Protein AF-A0A3A9BRD5-F1 (afdb_monomer_lite)

Foldseek 3Di:
DDDDDDPDPPPCPPPDPVNVVVVVVVPVVPDDDDDDDDDPCVLVVLQVVCVVVVHPDSVVVVVVVVQVVCCVVPVDGDDDDDD

Radius of gyration: 19.27 Å; chains: 1; bounding box: 38×45×40 Å

Structure (mmCIF, N/CA/C/O backbone):
data_AF-A0A3A9BRD5-F1
#
_entry.id   AF-A0A3A9BRD5-F1
#
loop_
_atom_site.group_PDB
_atom_site.id
_atom_site.type_symbol
_atom_site.label_atom_id
_atom_site.label_alt_id
_atom_site.label_comp_id
_atom_site.label_asym_id
_atom_site.label_entity_id
_atom_site.label_seq_id
_atom_site.pdbx_PDB_ins_code
_atom_site.Cartn_x
_atom_site.Cartn_y
_atom_site.Cartn_z
_atom_site.occupancy
_atom_site.B_iso_or_equiv
_atom_site.auth_seq_id
_atom_site.auth_comp_id
_atom_site.auth_asym_id
_atom_site.auth_atom_id
_atom_site.pdbx_PDB_model_num
ATOM 1 N N . MET A 1 1 ? 24.086 33.350 -4.438 1.00 36.50 1 MET A N 1
ATOM 2 C CA . MET A 1 1 ? 22.911 32.449 -4.410 1.00 36.50 1 MET A CA 1
ATOM 3 C C . MET A 1 1 ? 23.218 31.243 -5.282 1.00 36.50 1 MET A C 1
ATOM 5 O O . MET A 1 1 ? 23.890 31.400 -6.290 1.00 36.50 1 MET A O 1
ATOM 9 N N . ALA A 1 2 ? 22.889 30.059 -4.782 1.00 41.66 2 ALA A N 1
ATOM 10 C CA . ALA A 1 2 ? 23.711 28.858 -4.849 1.00 41.66 2 ALA A CA 1
ATOM 11 C C . ALA A 1 2 ? 23.681 28.053 -6.166 1.00 41.66 2 ALA A C 1
ATOM 13 O O . ALA A 1 2 ? 22.650 27.936 -6.815 1.00 41.66 2 ALA A O 1
ATOM 14 N N . GLY A 1 3 ? 24.855 27.478 -6.466 1.00 38.34 3 GLY A N 1
ATOM 15 C CA . GLY A 1 3 ? 25.161 26.253 -7.217 1.00 38.34 3 GLY A CA 1
ATOM 16 C C . GLY A 1 3 ? 24.164 25.728 -8.248 1.00 38.34 3 GLY A C 1
ATOM 17 O O . GLY A 1 3 ? 23.208 25.038 -7.905 1.00 38.34 3 GLY A O 1
ATOM 18 N N . GLN A 1 4 ? 24.508 25.910 -9.524 1.00 43.38 4 GLN A N 1
ATOM 19 C CA . GLN A 1 4 ? 24.060 25.036 -10.608 1.00 43.38 4 GLN A CA 1
ATOM 20 C C . GLN A 1 4 ? 24.560 23.613 -10.323 1.00 43.38 4 GLN A C 1
ATOM 22 O O . GLN A 1 4 ? 25.763 23.353 -10.305 1.00 43.38 4 GLN A O 1
ATOM 27 N N . GLN A 1 5 ? 23.631 22.706 -10.027 1.00 43.78 5 GLN A N 1
ATOM 28 C CA . GLN A 1 5 ? 23.930 21.297 -9.807 1.00 43.78 5 GLN A CA 1
ATOM 29 C C . GLN A 1 5 ? 24.261 20.648 -11.151 1.00 43.78 5 GLN A C 1
ATOM 31 O O . GLN A 1 5 ? 23.466 20.679 -12.087 1.00 43.78 5 GLN A O 1
ATOM 36 N N . ALA A 1 6 ? 25.468 20.095 -11.229 1.00 43.91 6 ALA A N 1
ATOM 37 C CA . ALA A 1 6 ? 26.005 19.423 -12.396 1.00 43.91 6 ALA A CA 1
ATOM 38 C C . ALA A 1 6 ? 25.126 18.231 -12.809 1.00 43.91 6 ALA A C 1
ATOM 40 O O . ALA A 1 6 ? 24.925 17.289 -12.039 1.00 43.91 6 ALA A O 1
ATOM 41 N N . GLU A 1 7 ? 24.649 18.253 -14.052 1.00 52.69 7 GLU A N 1
ATOM 42 C CA . GLU A 1 7 ? 24.007 17.120 -14.711 1.00 52.69 7 GLU A CA 1
ATOM 43 C C . GLU A 1 7 ? 25.038 15.999 -14.921 1.00 52.69 7 GLU A C 1
ATOM 45 O O . GLU A 1 7 ? 25.757 15.927 -15.920 1.00 52.69 7 GLU A O 1
ATOM 50 N N . GLY A 1 8 ? 25.151 15.115 -13.930 1.00 51.84 8 GLY A N 1
ATOM 51 C CA . GLY A 1 8 ? 25.950 13.901 -14.026 1.00 51.84 8 GLY A CA 1
ATOM 52 C C . GLY A 1 8 ? 25.410 13.000 -15.137 1.00 51.84 8 GLY A C 1
ATOM 53 O O . GLY A 1 8 ? 24.286 12.503 -15.058 1.00 51.84 8 GLY A O 1
ATOM 54 N N . LYS A 1 9 ? 26.223 12.773 -16.175 1.00 51.28 9 LYS A N 1
ATOM 55 C CA . LYS A 1 9 ? 25.947 11.846 -17.283 1.00 51.28 9 LYS A CA 1
ATOM 56 C C . LYS A 1 9 ? 25.497 10.487 -16.732 1.00 51.28 9 LYS A C 1
ATOM 58 O O . LYS A 1 9 ? 26.287 9.741 -16.155 1.00 51.28 9 LYS A O 1
ATOM 63 N N . LYS A 1 10 ? 24.220 10.150 -16.919 1.00 53.88 10 LYS A N 1
ATOM 64 C CA . LYS A 1 10 ? 23.629 8.878 -16.488 1.00 53.88 10 LYS A CA 1
ATOM 65 C C . LYS A 1 10 ? 24.102 7.765 -17.424 1.00 53.88 10 LYS A C 1
ATOM 67 O O . LYS A 1 10 ? 23.478 7.499 -18.449 1.00 53.88 10 LYS A O 1
ATOM 72 N N . TRP A 1 11 ? 25.223 7.125 -17.092 1.00 57.81 11 TRP A N 1
ATOM 73 C CA . TRP A 1 11 ? 25.684 5.943 -17.820 1.00 57.81 11 TRP A CA 1
ATOM 74 C C . TRP A 1 11 ? 24.641 4.838 -17.645 1.00 57.81 11 TRP A C 1
ATOM 76 O O . TRP A 1 11 ? 24.470 4.279 -16.560 1.00 57.81 11 TRP A O 1
ATOM 86 N N . THR A 1 12 ? 23.882 4.560 -18.701 1.00 63.56 12 THR A N 1
ATOM 87 C CA . THR A 1 12 ? 22.837 3.535 -18.674 1.00 63.56 12 THR A CA 1
ATOM 88 C C . THR A 1 12 ? 23.502 2.190 -18.932 1.00 63.56 12 THR A C 1
ATOM 90 O O . THR A 1 12 ? 23.371 1.613 -20.005 1.00 63.56 12 THR A O 1
ATOM 93 N N . VAL A 1 13 ? 24.274 1.700 -17.956 1.00 65.06 13 VAL A N 1
ATOM 94 C CA . VAL A 1 13 ? 24.692 0.294 -17.959 1.00 65.06 13 VAL A CA 1
ATOM 95 C C . VAL A 1 13 ? 23.407 -0.526 -17.821 1.00 65.06 13 VAL A C 1
ATOM 97 O O . VAL A 1 13 ? 22.685 -0.329 -16.832 1.00 65.06 13 VAL A O 1
ATOM 100 N N . PRO A 1 14 ? 23.062 -1.404 -18.780 1.00 62.09 14 PRO A N 1
ATOM 101 C CA . PRO A 1 14 ? 21.895 -2.256 -18.637 1.00 62.09 14 PRO A CA 1
ATOM 102 C C . PRO A 1 14 ? 22.094 -3.094 -17.375 1.00 62.09 14 PRO A C 1
ATOM 104 O O . PRO A 1 14 ? 23.034 -3.882 -17.271 1.00 62.09 14 PRO A O 1
ATOM 107 N N . ARG A 1 15 ? 21.248 -2.876 -16.363 1.00 60.75 15 ARG A N 1
ATOM 108 C CA . ARG A 1 15 ? 21.299 -3.674 -15.139 1.00 60.75 15 ARG A CA 1
ATOM 109 C C . ARG A 1 15 ? 20.952 -5.108 -15.518 1.00 60.75 15 ARG A C 1
ATOM 111 O O . ARG A 1 15 ? 19.801 -5.398 -15.823 1.00 60.75 15 ARG A O 1
ATOM 118 N N . GLY A 1 16 ? 21.965 -5.972 -15.544 1.00 67.06 16 GLY A N 1
ATOM 119 C CA . GLY A 1 16 ? 21.808 -7.372 -15.920 1.00 67.06 16 GLY A CA 1
ATOM 120 C C . GLY A 1 16 ? 20.805 -8.099 -15.024 1.00 67.06 16 GLY A C 1
ATOM 121 O O . GLY A 1 16 ? 20.552 -7.688 -13.887 1.00 67.06 16 GLY A O 1
ATOM 122 N N . ALA A 1 17 ? 20.263 -9.210 -15.527 1.00 67.62 17 ALA A N 1
ATOM 123 C CA . ALA A 1 17 ? 19.271 -10.041 -14.837 1.00 67.62 17 ALA A CA 1
ATOM 124 C C . ALA A 1 17 ? 19.666 -10.387 -13.383 1.00 67.62 17 ALA A C 1
ATOM 126 O O . ALA A 1 17 ? 18.809 -10.417 -12.499 1.00 67.62 17 ALA A O 1
ATOM 127 N N . ALA A 1 18 ? 20.968 -10.534 -13.108 1.00 69.25 18 ALA A N 1
ATOM 128 C CA . ALA A 1 18 ? 21.515 -10.774 -11.772 1.00 69.25 18 ALA A CA 1
ATOM 129 C C . ALA A 1 18 ? 21.197 -9.654 -10.757 1.00 69.25 18 ALA A C 1
ATOM 131 O O . ALA A 1 18 ? 20.853 -9.935 -9.608 1.00 69.25 18 ALA A O 1
ATOM 132 N N . ALA A 1 19 ? 21.239 -8.383 -11.170 1.00 71.12 19 ALA A N 1
ATOM 133 C CA . ALA A 1 19 ? 20.925 -7.255 -10.289 1.00 71.12 19 ALA A CA 1
ATOM 134 C C . ALA A 1 19 ? 19.430 -7.200 -9.937 1.00 71.12 19 ALA A C 1
ATOM 136 O O . ALA A 1 19 ? 19.056 -6.769 -8.844 1.00 71.12 19 ALA A O 1
ATOM 137 N N . THR A 1 20 ? 18.565 -7.644 -10.850 1.00 75.19 20 THR A N 1
ATOM 138 C CA . THR A 1 20 ? 17.124 -7.768 -10.602 1.00 75.19 20 THR A CA 1
ATOM 139 C C . THR A 1 20 ? 16.827 -8.950 -9.680 1.00 75.19 20 THR A C 1
ATOM 141 O O . THR A 1 20 ? 16.045 -8.801 -8.742 1.00 75.19 20 THR A O 1
ATOM 144 N N . ALA A 1 21 ? 17.497 -10.091 -9.876 1.00 75.44 21 ALA A N 1
ATOM 145 C CA . ALA A 1 21 ? 17.346 -11.273 -9.028 1.00 75.44 21 ALA A CA 1
ATOM 146 C C . ALA A 1 21 ? 17.732 -11.000 -7.564 1.00 75.44 21 ALA A C 1
ATOM 148 O O . ALA A 1 21 ? 16.973 -11.338 -6.657 1.00 75.44 21 ALA A O 1
ATOM 149 N N . ALA A 1 22 ? 18.855 -10.315 -7.325 1.00 74.50 22 ALA A N 1
ATOM 150 C CA . ALA A 1 22 ? 19.288 -9.954 -5.974 1.00 74.50 22 ALA A CA 1
ATOM 151 C C . ALA A 1 22 ? 18.262 -9.069 -5.242 1.00 74.50 22 ALA A C 1
ATOM 153 O O . ALA A 1 22 ? 17.953 -9.296 -4.073 1.00 74.50 22 ALA A O 1
ATOM 154 N N . LYS A 1 23 ? 17.677 -8.091 -5.945 1.00 77.62 23 LYS A N 1
ATOM 155 C CA . LYS A 1 23 ? 16.625 -7.233 -5.383 1.00 77.62 23 LYS A CA 1
ATOM 156 C C . LYS A 1 23 ? 15.347 -7.994 -5.078 1.00 77.62 23 LYS A C 1
ATOM 158 O O . LYS A 1 23 ? 14.737 -7.739 -4.047 1.00 77.62 23 LYS A O 1
ATOM 163 N N . ASN A 1 24 ? 14.943 -8.897 -5.971 1.00 79.00 24 ASN A N 1
ATOM 164 C CA . ASN A 1 24 ? 13.772 -9.733 -5.742 1.00 79.00 24 ASN A CA 1
ATOM 165 C C . ASN A 1 24 ? 13.985 -10.607 -4.503 1.00 79.00 24 ASN A C 1
ATOM 167 O O . ASN A 1 24 ? 13.140 -10.578 -3.621 1.00 79.00 24 ASN A O 1
ATOM 171 N N . LYS A 1 25 ? 15.155 -11.246 -4.358 1.00 80.00 25 LYS A N 1
ATOM 172 C CA . LYS A 1 25 ? 15.488 -12.054 -3.174 1.00 80.00 25 LYS A CA 1
ATOM 173 C C . LYS A 1 25 ? 15.438 -11.247 -1.874 1.00 80.00 25 LYS A C 1
ATOM 175 O O . LYS A 1 25 ? 14.859 -11.704 -0.899 1.00 80.00 25 LYS A O 1
ATOM 180 N N . TYR A 1 26 ? 16.011 -10.041 -1.853 1.00 76.44 26 TYR A N 1
ATOM 181 C CA . TYR A 1 26 ? 15.915 -9.172 -0.674 1.00 76.44 26 TYR A CA 1
ATOM 182 C C . TYR A 1 26 ? 14.464 -8.799 -0.368 1.00 76.44 26 TYR A C 1
ATOM 184 O O . TYR A 1 26 ? 14.033 -8.883 0.777 1.00 76.44 26 TYR A O 1
ATOM 192 N N . ARG A 1 27 ? 13.709 -8.405 -1.398 1.00 75.06 27 ARG A N 1
ATOM 193 C CA . ARG A 1 27 ? 12.313 -8.003 -1.245 1.00 75.06 27 ARG A CA 1
ATOM 194 C C . ARG A 1 27 ? 11.463 -9.149 -0.697 1.00 75.06 27 ARG A C 1
ATOM 196 O O . ARG A 1 27 ? 10.709 -8.925 0.235 1.00 75.06 27 ARG A O 1
ATOM 203 N N . ASP A 1 28 ? 11.601 -10.340 -1.262 1.00 76.12 28 ASP A N 1
ATOM 204 C CA . ASP A 1 28 ? 10.768 -11.490 -0.916 1.00 76.12 28 ASP A CA 1
ATOM 205 C C . ASP A 1 28 ? 11.148 -12.072 0.466 1.00 76.12 28 ASP A C 1
ATOM 207 O O . ASP A 1 28 ? 10.301 -12.647 1.133 1.00 76.12 28 ASP A O 1
ATOM 211 N N . ASN A 1 29 ? 12.383 -11.855 0.943 1.00 78.44 29 ASN A N 1
ATOM 212 C CA . ASN A 1 29 ? 12.818 -12.264 2.288 1.00 78.44 29 ASN A CA 1
ATOM 213 C C . ASN A 1 29 ? 12.476 -11.259 3.402 1.00 78.44 29 ASN A C 1
ATOM 215 O O . ASN A 1 29 ? 12.531 -11.618 4.574 1.00 78.44 29 ASN A O 1
ATOM 219 N N . LYS A 1 30 ? 12.261 -9.980 3.072 1.00 76.25 30 LYS A N 1
ATOM 220 C CA . LYS A 1 30 ? 12.079 -8.902 4.065 1.00 76.25 30 LYS A CA 1
ATOM 221 C C . LYS A 1 30 ? 10.660 -8.361 4.137 1.00 76.25 30 LYS A C 1
ATOM 223 O O . LYS A 1 30 ? 10.347 -7.671 5.101 1.00 76.25 30 LYS A O 1
ATOM 228 N N . TYR A 1 31 ? 9.842 -8.614 3.120 1.00 73.31 31 TYR A N 1
ATOM 229 C CA . TYR A 1 31 ? 8.488 -8.087 3.042 1.00 73.31 31 TYR A CA 1
ATOM 230 C C . TYR A 1 31 ? 7.506 -9.195 2.693 1.00 73.31 31 TYR A C 1
ATOM 232 O O . TYR A 1 31 ? 7.604 -9.803 1.626 1.00 73.31 31 TYR A O 1
ATOM 240 N N . ASP A 1 32 ? 6.500 -9.366 3.541 1.00 75.12 32 ASP A N 1
ATOM 241 C CA . ASP A 1 32 ? 5.316 -10.138 3.195 1.00 75.12 32 ASP A CA 1
ATOM 242 C C . ASP A 1 32 ? 4.496 -9.408 2.128 1.00 75.12 32 ASP A C 1
ATOM 244 O O . ASP A 1 32 ? 4.303 -8.186 2.168 1.00 75.12 32 ASP A O 1
ATOM 248 N N . ARG A 1 33 ? 3.996 -10.160 1.143 1.00 74.75 33 ARG A N 1
ATOM 249 C CA . ARG A 1 33 ? 3.096 -9.621 0.122 1.00 74.75 33 ARG A CA 1
ATOM 250 C C . ARG A 1 33 ? 1.648 -9.909 0.477 1.00 74.75 33 ARG A C 1
ATOM 252 O O . ARG A 1 33 ? 1.202 -11.046 0.391 1.00 74.75 33 ARG A O 1
ATOM 259 N N . ALA A 1 34 ? 0.894 -8.853 0.758 1.00 71.81 34 ALA A N 1
ATOM 260 C CA . ALA A 1 34 ? -0.560 -8.917 0.784 1.00 71.81 34 ALA A CA 1
ATOM 261 C C . ALA A 1 34 ? -1.113 -8.676 -0.632 1.00 71.81 34 ALA A C 1
ATOM 263 O O . ALA A 1 34 ? -1.097 -7.549 -1.137 1.00 71.81 34 ALA A O 1
ATOM 264 N N . GLU A 1 35 ? -1.592 -9.732 -1.292 1.00 72.50 35 GLU A N 1
ATOM 265 C CA . GLU A 1 35 ? -2.385 -9.594 -2.515 1.00 72.50 35 GLU A CA 1
ATOM 266 C C . GLU A 1 35 ? -3.836 -9.285 -2.144 1.00 72.50 35 GLU A C 1
ATOM 268 O O . GLU A 1 35 ? -4.541 -10.115 -1.578 1.00 72.50 35 GLU A O 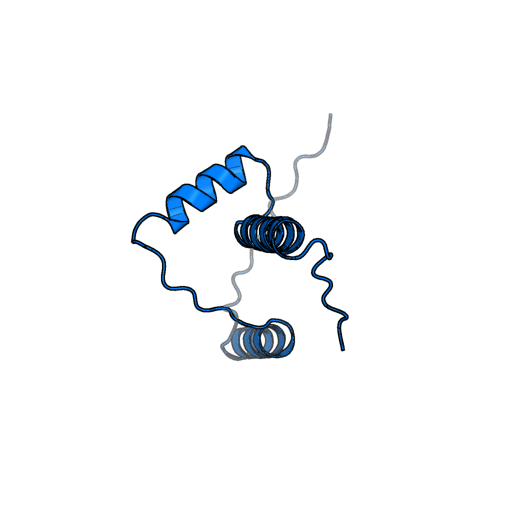1
ATOM 273 N N . LEU A 1 36 ? -4.283 -8.065 -2.451 1.00 76.38 36 LEU A N 1
ATOM 274 C CA . LEU A 1 36 ? -5.653 -7.628 -2.205 1.00 76.38 36 LEU A CA 1
ATOM 275 C C . LEU A 1 36 ? -6.370 -7.398 -3.536 1.00 76.38 36 LEU A C 1
ATOM 277 O O . LEU A 1 36 ? -5.932 -6.588 -4.360 1.00 76.38 36 LEU A O 1
ATOM 281 N N . ALA A 1 37 ? -7.493 -8.086 -3.732 1.00 74.62 37 ALA A N 1
ATOM 282 C CA . ALA A 1 37 ? -8.398 -7.811 -4.837 1.00 74.62 37 ALA A CA 1
ATOM 283 C C . ALA A 1 37 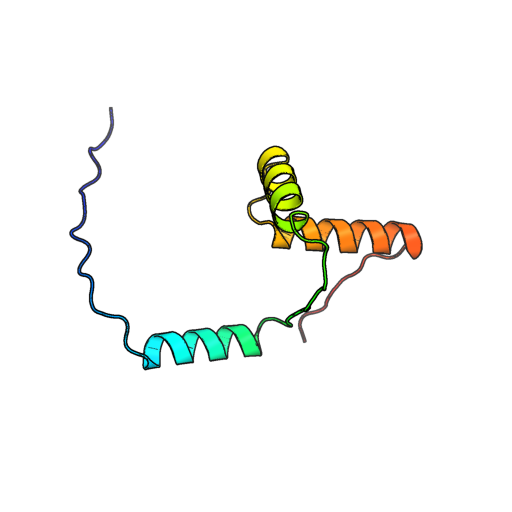? -9.220 -6.560 -4.510 1.00 74.62 37 ALA A C 1
ATOM 285 O O . ALA A 1 37 ? -9.979 -6.528 -3.545 1.00 74.62 37 ALA A O 1
ATOM 286 N N . VAL A 1 38 ? -9.058 -5.514 -5.318 1.00 77.62 38 VAL A N 1
ATOM 287 C CA . VAL A 1 38 ? -9.724 -4.223 -5.120 1.00 77.62 38 VAL A CA 1
ATOM 288 C C . VAL A 1 38 ? -10.394 -3.800 -6.432 1.00 77.62 38 VAL A C 1
ATOM 290 O O . VAL A 1 38 ? -9.842 -4.093 -7.499 1.00 77.62 38 VAL A O 1
ATOM 293 N N . PRO A 1 39 ? -11.554 -3.112 -6.407 1.00 82.06 39 PRO A N 1
ATOM 294 C CA . PRO A 1 39 ? -12.218 -2.658 -7.624 1.00 82.06 39 PRO A CA 1
ATOM 295 C C . PRO A 1 39 ? -11.305 -1.843 -8.548 1.00 82.06 39 PRO A C 1
ATOM 297 O O . PRO A 1 39 ? -10.428 -1.088 -8.105 1.00 82.06 39 PRO A O 1
ATOM 300 N N . LYS A 1 40 ? -11.534 -1.959 -9.862 1.00 79.69 40 LYS A N 1
ATOM 301 C CA . LYS A 1 40 ? -10.787 -1.192 -10.868 1.00 79.69 40 LYS A CA 1
ATOM 302 C C . LYS A 1 40 ? -10.953 0.311 -10.605 1.00 79.69 40 LYS A C 1
ATOM 304 O O . LYS A 1 40 ? -12.057 0.792 -10.390 1.00 79.69 40 LYS A O 1
ATOM 309 N N . GLY A 1 41 ? -9.842 1.048 -10.603 1.00 82.00 41 GLY A N 1
ATOM 310 C CA . GLY A 1 41 ? -9.816 2.495 -10.339 1.00 82.00 41 GLY A CA 1
ATOM 311 C C . GLY A 1 41 ? -9.681 2.890 -8.863 1.00 82.00 41 GLY A C 1
ATOM 312 O O . GLY A 1 41 ? -9.216 3.991 -8.573 1.00 82.00 41 GLY A O 1
ATOM 313 N N . PHE A 1 42 ? -9.953 1.988 -7.918 1.00 81.38 42 PHE A N 1
ATOM 314 C CA . PHE A 1 42 ? -9.840 2.292 -6.487 1.00 81.38 42 PHE A CA 1
ATOM 315 C C . PHE A 1 42 ? -8.399 2.603 -6.065 1.00 81.38 42 PHE A C 1
ATOM 317 O O . PHE A 1 42 ? -8.140 3.576 -5.365 1.00 81.38 42 PHE A O 1
ATOM 324 N N . LYS A 1 43 ? -7.422 1.846 -6.579 1.00 81.94 43 LYS A N 1
ATOM 325 C CA . LYS A 1 43 ? -5.993 2.115 -6.345 1.00 81.94 43 LYS A CA 1
ATOM 326 C C . LY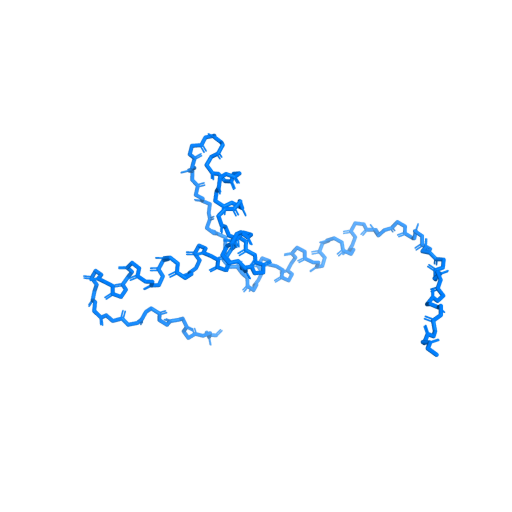S A 1 43 ? -5.571 3.507 -6.826 1.00 81.94 43 LYS A C 1
ATOM 328 O O . LYS A 1 43 ? -4.690 4.114 -6.228 1.00 81.94 43 LYS A O 1
ATOM 333 N N . ALA A 1 44 ? -6.161 3.998 -7.917 1.00 84.25 44 ALA A N 1
ATOM 334 C CA . ALA A 1 44 ? -5.862 5.331 -8.434 1.00 84.25 44 ALA A CA 1
ATOM 335 C C . ALA A 1 44 ? -6.429 6.410 -7.504 1.00 84.25 44 ALA A C 1
ATOM 337 O O . ALA A 1 44 ? -5.695 7.313 -7.118 1.00 84.25 44 ALA A O 1
ATOM 338 N N . ARG A 1 45 ? -7.685 6.249 -7.067 1.00 85.06 45 ARG A N 1
ATOM 339 C CA . ARG A 1 45 ? -8.312 7.131 -6.074 1.00 85.06 45 ARG A CA 1
ATOM 340 C C . ARG A 1 45 ? -7.524 7.184 -4.771 1.00 85.06 45 ARG A C 1
ATOM 342 O O . ARG A 1 45 ? -7.191 8.261 -4.303 1.00 85.06 45 ARG A O 1
ATOM 349 N N . MET A 1 46 ? -7.143 6.034 -4.227 1.00 82.31 46 MET A N 1
ATOM 350 C CA . MET A 1 46 ? -6.386 5.997 -2.977 1.00 82.31 46 MET A CA 1
ATOM 351 C C . MET A 1 46 ? -4.984 6.598 -3.105 1.00 82.31 46 MET A C 1
ATOM 353 O O . MET A 1 46 ? -4.473 7.170 -2.153 1.00 82.31 46 MET A O 1
ATOM 357 N N . LYS A 1 47 ? -4.344 6.487 -4.276 1.00 83.25 47 LYS A N 1
ATOM 358 C CA . LYS A 1 47 ? -3.076 7.182 -4.532 1.00 83.25 47 LYS A CA 1
ATOM 359 C C . LYS A 1 47 ? -3.244 8.699 -4.518 1.00 83.25 47 LYS A C 1
ATOM 361 O O . LYS A 1 47 ? -2.359 9.367 -4.001 1.00 83.25 47 LYS A O 1
ATOM 366 N N . GLN A 1 48 ? -4.339 9.216 -5.074 1.00 85.69 48 GLN A N 1
ATOM 367 C CA . GLN A 1 48 ? -4.649 10.648 -5.029 1.00 85.69 48 GLN A CA 1
ATOM 368 C C . GLN A 1 48 ? -4.863 11.104 -3.587 1.00 85.69 48 GLN A C 1
ATOM 370 O O . GLN A 1 48 ? -4.182 12.017 -3.147 1.00 85.69 48 GLN A O 1
ATOM 375 N N . ILE A 1 49 ? -5.692 10.387 -2.823 1.00 84.69 49 ILE A N 1
ATOM 376 C CA . ILE A 1 49 ? -5.940 10.694 -1.405 1.00 84.69 49 ILE A CA 1
ATOM 377 C C . ILE A 1 49 ? -4.634 10.649 -0.601 1.00 84.69 49 ILE A C 1
ATOM 379 O O . ILE A 1 49 ? -4.355 11.555 0.174 1.00 84.69 49 ILE A O 1
ATOM 383 N N . ALA A 1 50 ? -3.792 9.634 -0.816 1.00 84.44 50 ALA A N 1
ATOM 384 C CA . ALA A 1 50 ? -2.501 9.536 -0.141 1.00 84.44 50 ALA A CA 1
ATOM 385 C C . ALA A 1 50 ? -1.580 10.722 -0.484 1.00 84.44 50 ALA A C 1
ATOM 387 O O . ALA A 1 50 ? -0.904 11.240 0.399 1.00 84.44 50 ALA A O 1
ATOM 388 N N . GLN A 1 51 ? -1.565 11.172 -1.744 1.00 83.88 51 GLN A N 1
ATOM 389 C CA . GLN A 1 51 ? -0.811 12.360 -2.158 1.00 83.88 51 GLN A CA 1
ATOM 390 C C . GLN A 1 51 ? -1.369 13.642 -1.529 1.00 83.88 51 GLN A C 1
ATOM 392 O O . GLN A 1 51 ? -0.594 14.458 -1.041 1.00 83.88 51 GLN A O 1
ATOM 397 N N . GLU A 1 52 ? -2.692 13.802 -1.511 1.00 84.81 52 GLU A N 1
ATOM 398 C CA . GLU A 1 52 ? -3.382 14.944 -0.900 1.00 84.81 52 GLU A CA 1
ATOM 399 C C . GLU A 1 52 ? -3.120 15.029 0.607 1.00 84.81 52 GLU A C 1
ATOM 401 O O . GLU A 1 52 ? -2.895 16.111 1.139 1.00 84.81 52 GLU A O 1
ATOM 406 N N . GLN A 1 53 ? -3.084 13.883 1.287 1.00 80.75 53 GLN A N 1
ATOM 407 C CA . GLN A 1 53 ? -2.784 13.788 2.715 1.00 80.75 53 GLN A CA 1
ATOM 408 C C . GLN A 1 53 ? -1.276 13.842 3.028 1.00 80.75 53 GLN A C 1
ATOM 410 O O . GLN A 1 53 ? -0.884 13.766 4.188 1.00 80.75 53 GLN A O 1
ATOM 415 N N . GLY A 1 54 ? -0.414 13.997 2.015 1.00 83.44 54 GLY A N 1
ATOM 416 C CA . GLY A 1 54 ? 1.030 14.169 2.201 1.00 83.44 54 GLY A CA 1
ATOM 417 C C . GLY A 1 54 ? 1.799 12.879 2.501 1.00 83.44 54 GLY A C 1
ATOM 418 O O . GLY A 1 54 ? 2.954 12.934 2.926 1.00 83.44 54 GLY A O 1
ATOM 419 N N . TYR A 1 55 ? 1.205 11.709 2.264 1.00 80.12 55 TYR A N 1
ATOM 420 C CA . TYR A 1 55 ? 1.879 10.433 2.478 1.00 80.12 55 TYR A CA 1
ATOM 421 C C . TYR A 1 55 ? 2.957 10.174 1.427 1.00 80.12 55 TYR A C 1
ATOM 423 O O . TYR A 1 55 ? 2.732 10.255 0.219 1.00 80.12 55 TYR A O 1
ATOM 431 N N . ALA A 1 56 ? 4.125 9.730 1.897 1.00 73.62 56 ALA A N 1
ATOM 432 C CA . ALA A 1 56 ? 5.248 9.361 1.038 1.00 73.62 56 ALA A CA 1
ATOM 433 C C . ALA A 1 56 ? 4.943 8.156 0.127 1.00 73.62 56 ALA A C 1
ATOM 435 O O . ALA A 1 56 ? 5.570 7.985 -0.920 1.00 73.62 56 ALA A O 1
ATOM 436 N N . SER A 1 57 ? 3.996 7.292 0.512 1.00 76.94 57 SER A N 1
ATOM 437 C CA . SER A 1 57 ? 3.602 6.148 -0.306 1.00 76.94 57 SER A CA 1
ATOM 438 C C . SER A 1 57 ? 2.170 5.683 -0.034 1.00 76.94 57 SER A C 1
ATOM 440 O O . SER A 1 57 ? 1.684 5.727 1.093 1.00 76.94 57 SER A O 1
ATOM 442 N N . TYR A 1 58 ? 1.522 5.135 -1.068 1.00 78.31 58 TYR A N 1
ATOM 443 C CA . TYR A 1 58 ? 0.233 4.442 -0.938 1.00 78.31 58 TYR A CA 1
ATOM 444 C C . TYR A 1 58 ? 0.290 3.296 0.085 1.00 78.31 58 TYR A C 1
ATOM 446 O O . TYR A 1 58 ? -0.687 3.041 0.777 1.00 78.31 58 TYR A O 1
ATOM 454 N N . ASN A 1 59 ? 1.434 2.613 0.200 1.00 80.31 59 ASN A N 1
ATOM 455 C CA . ASN A 1 59 ? 1.583 1.509 1.144 1.00 80.31 59 ASN A CA 1
ATOM 456 C C . ASN A 1 59 ? 1.563 1.996 2.600 1.00 80.31 59 ASN A C 1
ATOM 458 O O . ASN A 1 59 ? 0.936 1.365 3.439 1.00 80.31 59 ASN A O 1
ATOM 462 N N . SER A 1 60 ? 2.202 3.135 2.884 1.00 80.69 60 SER A N 1
ATOM 463 C CA . SER A 1 60 ? 2.164 3.777 4.204 1.00 80.69 60 SER A CA 1
ATOM 464 C C . SER A 1 60 ? 0.734 4.141 4.597 1.00 80.69 60 SER A C 1
ATOM 466 O O . SER A 1 60 ? 0.307 3.809 5.695 1.00 80.69 60 SER A O 1
ATOM 468 N N . TYR A 1 61 ? -0.023 4.720 3.659 1.00 84.00 61 TYR A N 1
ATOM 469 C CA . TYR A 1 61 ? -1.431 5.052 3.870 1.00 84.00 61 TYR A CA 1
ATOM 470 C C . TYR A 1 61 ? -2.283 3.813 4.197 1.00 84.00 61 TYR A C 1
ATOM 472 O O . TYR A 1 61 ? -3.071 3.821 5.137 1.00 84.00 61 TYR A O 1
ATOM 480 N N . VAL A 1 62 ? -2.090 2.712 3.463 1.00 83.56 62 VAL A N 1
ATOM 481 C CA . VAL A 1 62 ? -2.808 1.453 3.726 1.00 83.56 62 VAL A CA 1
ATOM 482 C C . VAL A 1 62 ? -2.419 0.850 5.080 1.00 83.56 62 VAL A C 1
ATOM 484 O O . VAL A 1 62 ? -3.293 0.379 5.800 1.00 83.56 62 VAL A O 1
ATOM 487 N N . LEU A 1 63 ? -1.135 0.877 5.451 1.00 82.62 63 LEU A N 1
ATOM 488 C CA . LEU A 1 63 ? -0.672 0.363 6.743 1.00 82.62 63 LEU A CA 1
ATOM 489 C C . LEU A 1 63 ? -1.263 1.147 7.918 1.00 82.62 63 LEU A C 1
ATOM 491 O O . LEU A 1 63 ? -1.691 0.535 8.893 1.00 82.62 63 LEU A O 1
ATOM 495 N N . GLU A 1 64 ? -1.310 2.476 7.829 1.00 84.50 64 GLU A N 1
ATOM 496 C CA . GLU A 1 64 ? -1.943 3.307 8.857 1.00 84.50 64 GLU A CA 1
ATOM 497 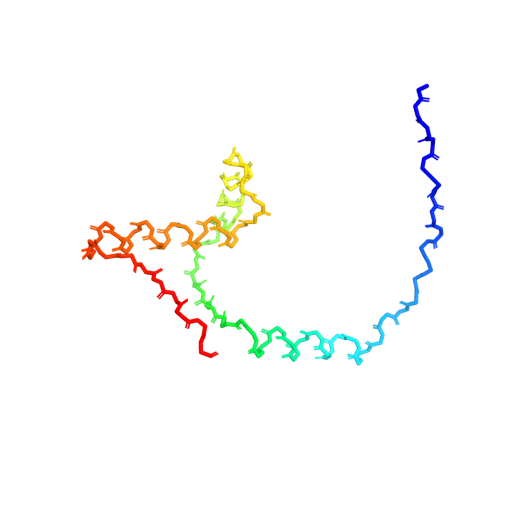C C . GLU A 1 64 ? -3.443 3.047 8.954 1.00 84.50 64 GLU A C 1
ATOM 499 O O . GLU A 1 64 ? -3.933 2.807 10.053 1.00 84.50 64 GLU A O 1
ATOM 504 N N . ALA A 1 65 ? -4.148 2.970 7.821 1.00 85.62 65 ALA A N 1
ATOM 505 C CA . ALA A 1 65 ? -5.574 2.652 7.810 1.00 85.62 65 ALA A CA 1
ATOM 506 C C . ALA A 1 65 ? -5.873 1.280 8.446 1.00 85.62 65 ALA A C 1
ATOM 508 O O . ALA A 1 65 ? -6.861 1.129 9.165 1.00 85.62 65 ALA A O 1
ATOM 509 N N . ILE A 1 66 ? -5.016 0.276 8.220 1.00 83.50 66 ILE A N 1
ATOM 510 C CA . ILE A 1 66 ? -5.140 -1.042 8.861 1.00 83.50 66 ILE A CA 1
ATOM 511 C C . ILE A 1 66 ? -4.911 -0.935 10.372 1.00 83.50 66 ILE A C 1
ATOM 513 O O . ILE A 1 66 ? -5.710 -1.472 11.138 1.00 83.50 66 ILE A O 1
ATOM 517 N N . LYS A 1 67 ? -3.857 -0.234 10.811 1.00 83.69 67 LYS A N 1
ATOM 518 C CA . LYS A 1 67 ? -3.560 -0.037 12.240 1.00 83.69 67 LYS A CA 1
ATOM 519 C C . LYS A 1 67 ? -4.679 0.707 12.958 1.00 83.69 67 LYS A C 1
ATOM 521 O O . LYS A 1 67 ? -5.083 0.292 14.039 1.00 83.69 67 LYS A O 1
ATOM 526 N N . GLU A 1 68 ? -5.193 1.776 12.357 1.00 85.75 68 GLU A N 1
ATOM 527 C CA . GLU A 1 68 ? -6.289 2.570 12.908 1.00 85.75 68 GLU A CA 1
ATOM 528 C C . GLU A 1 68 ? -7.569 1.736 13.019 1.00 85.75 68 GLU A C 1
ATOM 530 O O . GLU A 1 68 ? -8.202 1.715 14.075 1.00 85.75 68 GLU A O 1
ATOM 535 N N . LYS A 1 69 ? -7.917 0.982 11.965 1.00 85.06 69 LYS A N 1
ATOM 536 C CA . LYS A 1 69 ? -9.076 0.083 11.987 1.00 85.06 69 LYS A CA 1
ATOM 537 C C . LYS A 1 69 ? -8.925 -0.995 13.061 1.00 85.06 69 LYS A C 1
ATOM 539 O O . LYS A 1 69 ? -9.859 -1.212 13.823 1.00 85.06 69 LYS A O 1
ATOM 544 N N . TYR A 1 70 ? -7.757 -1.628 13.163 1.00 81.38 70 TYR A N 1
ATOM 545 C CA . TYR A 1 70 ? -7.489 -2.637 14.190 1.00 81.38 70 TYR A CA 1
ATOM 546 C C . TYR A 1 70 ? -7.579 -2.051 15.604 1.00 81.38 70 TYR A C 1
ATOM 548 O O . TYR A 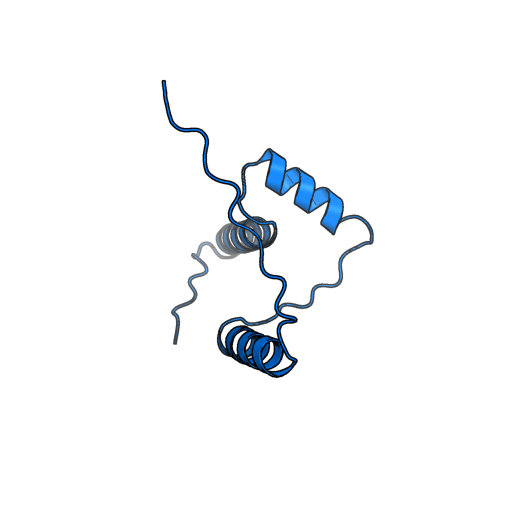1 70 ? -8.241 -2.621 16.465 1.00 81.38 70 TYR A O 1
ATOM 556 N N . LYS A 1 71 ? -6.995 -0.872 15.842 1.00 85.62 71 LYS A N 1
ATOM 557 C CA . LYS A 1 71 ? -7.091 -0.182 17.135 1.00 85.62 71 LYS A CA 1
ATOM 558 C C . LYS A 1 71 ? -8.533 0.165 17.492 1.00 85.62 71 LYS A C 1
ATOM 560 O O . LYS A 1 71 ? -8.920 0.055 18.650 1.00 85.62 71 LYS A O 1
ATOM 565 N N . ARG A 1 72 ? -9.345 0.555 16.508 1.00 83.25 72 ARG A N 1
ATOM 566 C CA . ARG A 1 72 ? -10.769 0.842 16.711 1.00 83.25 72 ARG A CA 1
ATOM 567 C C . ARG A 1 72 ? -11.590 -0.414 17.007 1.00 83.25 72 ARG A C 1
ATOM 569 O O . ARG A 1 72 ? -12.479 -0.352 17.848 1.00 83.25 72 ARG A O 1
ATOM 576 N N . ASP A 1 73 ? -11.306 -1.514 16.315 1.00 81.06 73 ASP A N 1
ATOM 577 C CA . ASP A 1 73 ? -12.068 -2.762 16.424 1.00 81.06 73 ASP A CA 1
ATOM 578 C C . ASP A 1 73 ? -11.696 -3.557 17.690 1.00 81.06 73 ASP A C 1
ATOM 580 O O . ASP A 1 73 ? -12.563 -4.150 18.328 1.00 81.06 73 ASP A O 1
ATOM 584 N N . THR A 1 74 ? -10.416 -3.553 18.062 1.00 76.12 74 THR A N 1
ATOM 585 C CA . THR A 1 74 ? -9.852 -4.421 19.112 1.00 76.12 74 THR A CA 1
ATOM 586 C C . THR A 1 7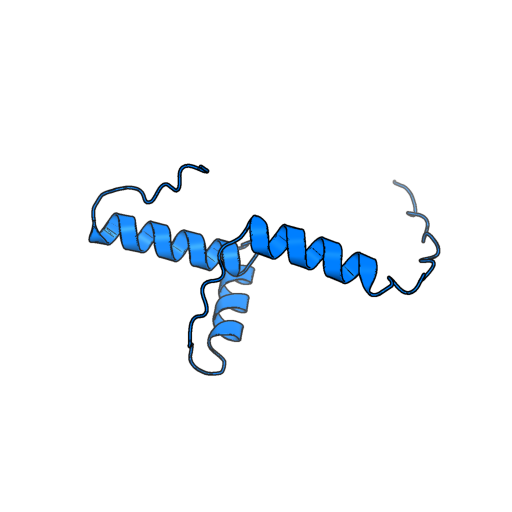4 ? -9.389 -3.653 20.351 1.00 76.12 74 THR A C 1
ATOM 588 O O . THR A 1 74 ? -9.167 -4.259 21.391 1.00 76.12 74 THR A O 1
ATOM 591 N N . GLY A 1 75 ? -9.232 -2.327 20.269 1.00 74.25 75 GLY A N 1
ATOM 592 C CA . GLY A 1 75 ? -8.717 -1.490 21.363 1.00 74.25 75 GLY A CA 1
ATOM 593 C C . GLY A 1 75 ? -7.200 -1.573 21.576 1.00 74.25 75 GLY A C 1
ATOM 594 O O . GLY A 1 75 ? -6.645 -0.770 22.323 1.00 74.25 75 GLY A O 1
ATOM 595 N N . GLU A 1 76 ? -6.522 -2.499 20.898 1.00 71.81 76 GLU A N 1
ATOM 596 C CA . GLU A 1 76 ? -5.087 -2.761 21.023 1.00 71.81 76 GLU A CA 1
ATOM 597 C C . GLU A 1 76 ? -4.300 -2.223 19.822 1.00 71.81 76 GLU A C 1
ATOM 599 O O . GLU A 1 76 ? -4.821 -2.093 18.711 1.00 71.81 76 GLU A O 1
ATOM 604 N N . GLU A 1 77 ? -3.021 -1.900 20.024 1.00 72.44 77 GLU A N 1
ATOM 605 C CA . GLU A 1 77 ? -2.150 -1.482 18.926 1.00 72.44 77 GLU A CA 1
ATOM 606 C C . GLU A 1 77 ? -1.592 -2.694 18.183 1.00 72.44 77 GLU A C 1
ATOM 608 O O . GLU A 1 77 ? -0.954 -3.562 18.772 1.00 72.44 77 GLU A O 1
ATOM 613 N N . LEU A 1 78 ? -1.799 -2.727 16.861 1.00 68.75 78 LEU A N 1
ATOM 614 C CA . LEU A 1 78 ? -1.180 -3.729 15.999 1.00 68.75 78 LEU A CA 1
ATOM 615 C C . LEU A 1 78 ? 0.316 -3.416 15.856 1.00 68.75 78 LEU A C 1
ATOM 617 O O . LEU A 1 78 ? 0.727 -2.634 14.988 1.00 68.75 78 LEU A O 1
ATOM 621 N N . THR A 1 79 ? 1.130 -4.020 16.715 1.00 69.75 79 THR A N 1
ATOM 622 C CA . THR A 1 79 ? 2.587 -4.027 16.595 1.00 69.75 79 THR A CA 1
ATOM 623 C C . THR A 1 79 ? 3.030 -5.317 15.912 1.00 69.75 79 THR A C 1
ATOM 625 O O . THR A 1 79 ? 2.547 -6.407 16.202 1.00 69.75 79 THR A O 1
ATOM 628 N N . TRP A 1 80 ? 3.942 -5.193 14.951 1.00 66.19 80 TRP A N 1
ATOM 629 C CA . TRP A 1 80 ? 4.714 -6.327 14.465 1.00 66.19 80 TRP A CA 1
ATOM 630 C C . TRP A 1 80 ? 6.081 -6.237 15.142 1.00 66.19 80 TRP A C 1
ATOM 632 O O . TRP A 1 80 ? 6.839 -5.294 14.906 1.00 66.19 80 TRP A O 1
ATOM 642 N N . GLU A 1 81 ? 6.390 -7.168 16.038 1.00 51.88 81 GLU A N 1
ATOM 643 C CA . GLU A 1 81 ? 7.775 -7.354 16.458 1.00 51.88 81 GLU A CA 1
ATOM 644 C C . GLU A 1 81 ? 8.499 -8.061 15.311 1.00 51.88 81 GLU A C 1
ATOM 646 O O . GLU A 1 81 ? 8.087 -9.129 14.860 1.00 51.88 81 GLU A O 1
ATOM 651 N N . ASN A 1 82 ? 9.534 -7.416 14.769 1.00 48.12 82 ASN A N 1
ATOM 652 C CA . ASN A 1 82 ? 10.406 -8.046 13.784 1.00 48.12 82 ASN A CA 1
ATOM 653 C C . ASN A 1 82 ? 11.104 -9.233 14.469 1.00 48.12 82 ASN A C 1
ATOM 655 O O . ASN A 1 82 ? 11.999 -9.004 15.283 1.00 48.12 82 ASN A O 1
ATOM 659 N N . GLY A 1 83 ? 10.687 -10.462 14.153 1.00 39.38 83 GLY A N 1
ATOM 660 C CA . GLY A 1 83 ? 11.439 -11.683 14.464 1.00 39.38 83 GLY A CA 1
ATOM 661 C C . GLY A 1 83 ? 12.732 -11.783 13.663 1.00 39.38 83 GLY A C 1
ATOM 662 O O . GLY A 1 83 ? 12.730 -11.375 12.476 1.00 39.38 83 GLY A O 1
#

Sequence (83 aa):
MAGQQAEGKKWTVPRGAAATAAKNKYRDNKYDRAELAVPKGFKARMKQIAQEQGYASYNSYVLEAIKEKYKRDTGEELTWENG

Secondary structure (DSSP, 8-state):
----------------HHHHHHHHHHHHHH---------TTHHHHHHHHHHHTT-S-HHHHHHHHHHHHHHHHHSS-------

pLDDT: mean 72.41, std 13.19, range [36.5, 85.75]